Protein AF-A0A940AEP8-F1 (afdb_monomer)

Radius of gyration: 16.7 Å; Cα contacts (8 Å, |Δi|>4): 31; chains: 1; bounding box: 31×25×42 Å

Foldseek 3Di:
DDDPPCVQNDPVPDPDDDDDPDDDPVPDDDDDDPCPPDDDDDDDDDQADWDADPPPRDIDGDD

Secondary structure (DSSP, 8-state):
----SSTT-SSTT-S-----SS--GGG------S-TTS---PPP--TTEEEE-TTT--EEEE-

Structure (mmCIF, N/CA/C/O backbone):
data_AF-A0A940AEP8-F1
#
_entry.id   AF-A0A940AEP8-F1
#
loop_
_atom_site.group_PDB
_atom_site.id
_atom_site.type_symbol
_atom_site.label_atom_id
_atom_site.label_alt_id
_atom_site.label_comp_id
_atom_site.label_asym_id
_atom_site.label_entity_id
_atom_site.label_seq_id
_atom_site.pdbx_PDB_ins_code
_atom_site.Cartn_x
_atom_site.Cartn_y
_atom_site.Cartn_z
_atom_site.occupancy
_atom_site.B_iso_or_equiv
_atom_site.auth_seq_id
_atom_site.auth_comp_id
_atom_site.auth_asym_id
_atom_site.auth_atom_id
_atom_site.pdbx_PDB_model_num
ATOM 1 N N . MET A 1 1 ? 14.832 16.845 -22.269 1.00 45.53 1 MET A N 1
ATOM 2 C CA . MET A 1 1 ? 14.401 15.446 -22.062 1.00 45.53 1 MET A CA 1
ATOM 3 C C . MET A 1 1 ? 12.998 15.493 -21.490 1.00 45.53 1 MET A C 1
ATOM 5 O O . MET A 1 1 ? 12.853 15.894 -20.348 1.00 45.53 1 MET A O 1
ATOM 9 N N . ARG A 1 2 ? 11.977 15.265 -22.320 1.00 48.44 2 ARG A N 1
ATOM 10 C CA . ARG A 1 2 ? 10.576 15.591 -22.013 1.00 48.44 2 ARG A CA 1
ATOM 11 C C . ARG A 1 2 ? 9.808 14.350 -21.538 1.00 48.44 2 ARG A C 1
ATOM 13 O O . ARG A 1 2 ? 9.808 13.333 -22.224 1.00 48.44 2 ARG A O 1
ATOM 20 N N . ASP A 1 3 ? 9.212 14.461 -20.353 1.00 57.09 3 ASP A N 1
ATOM 21 C CA . ASP A 1 3 ? 7.802 14.141 -20.075 1.00 57.09 3 ASP A CA 1
ATOM 22 C C . ASP A 1 3 ? 7.253 12.733 -20.402 1.00 57.09 3 ASP A C 1
ATOM 24 O O . ASP A 1 3 ? 6.168 12.616 -20.954 1.00 57.09 3 ASP A O 1
ATOM 28 N N . ARG A 1 4 ? 7.932 11.647 -19.993 1.00 59.00 4 ARG A N 1
ATOM 29 C CA . ARG A 1 4 ? 7.358 10.269 -20.002 1.00 59.00 4 ARG A CA 1
ATOM 30 C C . ARG A 1 4 ? 7.288 9.604 -18.622 1.00 59.00 4 ARG A C 1
ATOM 32 O O . ARG A 1 4 ? 7.393 8.385 -18.483 1.00 59.00 4 ARG A O 1
ATOM 39 N N . ALA A 1 5 ? 7.225 10.397 -17.555 1.00 60.38 5 ALA A N 1
ATOM 40 C CA . ALA A 1 5 ? 7.124 9.871 -16.188 1.00 60.38 5 ALA A CA 1
ATOM 41 C C . ALA A 1 5 ? 5.683 9.494 -15.796 1.00 60.38 5 ALA A C 1
ATOM 43 O O . ALA A 1 5 ? 5.495 8.801 -14.805 1.00 60.38 5 ALA A O 1
ATOM 44 N N . LYS A 1 6 ? 4.683 9.954 -16.560 1.00 63.09 6 LYS A N 1
ATOM 45 C CA . LYS A 1 6 ? 3.255 9.834 -16.230 1.00 63.09 6 LYS A CA 1
ATOM 46 C C . LYS A 1 6 ? 2.417 9.130 -17.305 1.00 63.09 6 LYS A C 1
ATOM 48 O O . LYS A 1 6 ? 1.197 9.131 -17.202 1.00 63.09 6 LYS A O 1
ATOM 53 N N . GLU A 1 7 ? 3.032 8.575 -18.350 1.00 69.12 7 GLU A N 1
ATOM 54 C CA . GLU A 1 7 ? 2.280 7.844 -19.381 1.00 69.12 7 GLU A CA 1
ATOM 55 C C . GLU A 1 7 ? 1.559 6.652 -18.734 1.00 69.12 7 GLU A C 1
ATOM 57 O O . GLU A 1 7 ? 2.198 5.794 -18.133 1.00 69.12 7 GLU A O 1
ATOM 62 N N . GLY A 1 8 ? 0.224 6.644 -18.805 1.00 71.56 8 GLY A N 1
ATOM 63 C CA . GLY A 1 8 ? -0.627 5.587 -18.246 1.00 71.56 8 GLY A CA 1
ATOM 64 C C . GLY A 1 8 ? -1.038 5.747 -16.775 1.00 71.56 8 GLY A C 1
ATOM 65 O O . GLY A 1 8 ? -1.875 4.978 -16.315 1.00 71.56 8 GLY A O 1
ATOM 66 N N . LEU A 1 9 ? -0.520 6.743 -16.044 1.00 79.44 9 LEU A N 1
ATOM 67 C CA . LEU A 1 9 ? -0.876 6.985 -14.638 1.00 79.44 9 LEU A CA 1
ATOM 68 C C . LEU A 1 9 ? -1.942 8.076 -14.524 1.00 79.44 9 LEU A C 1
ATOM 70 O O . LEU A 1 9 ? -1.771 9.170 -15.067 1.00 79.44 9 LEU A O 1
ATOM 74 N N . THR A 1 10 ? -3.016 7.808 -13.778 1.00 79.50 10 THR A N 1
ATOM 75 C CA . THR A 1 10 ? -4.120 8.771 -13.612 1.00 79.50 10 THR A CA 1
ATOM 76 C C . THR A 1 10 ? -4.164 9.395 -12.222 1.00 79.50 10 THR A C 1
ATOM 78 O O . THR A 1 10 ? -4.601 10.540 -12.083 1.00 79.50 10 THR A O 1
ATOM 81 N N . LYS A 1 11 ? -3.649 8.708 -11.195 1.00 81.88 11 LYS A N 1
ATOM 82 C CA . LYS A 1 11 ? -3.718 9.176 -9.801 1.00 81.88 11 LYS A CA 1
ATOM 83 C C . LYS A 1 11 ? -2.484 9.958 -9.358 1.00 81.88 11 LYS A C 1
ATOM 85 O O . LYS A 1 11 ? -2.607 10.856 -8.521 1.00 81.88 11 LYS A O 1
ATOM 90 N N . LEU A 1 12 ? -1.303 9.677 -9.917 1.00 81.38 12 LEU A N 1
ATOM 91 C CA . LEU A 1 12 ? -0.044 10.293 -9.477 1.00 81.38 12 LEU A CA 1
ATOM 92 C C . LEU A 1 12 ? 0.006 11.811 -9.763 1.00 81.38 12 LEU A C 1
ATOM 94 O O . LEU A 1 12 ? 0.164 12.254 -10.902 1.00 81.38 12 LEU A O 1
ATOM 98 N N . GLY A 1 13 ? -0.068 12.620 -8.700 1.00 77.00 13 GLY A N 1
ATOM 99 C CA . GLY A 1 13 ? -0.083 14.087 -8.778 1.00 77.00 13 GLY A CA 1
ATOM 100 C C . GLY A 1 13 ? -1.452 14.690 -9.115 1.00 77.00 13 GLY A C 1
ATOM 101 O O . GLY A 1 13 ? -1.526 15.876 -9.442 1.00 77.00 13 GLY A O 1
ATOM 102 N N . SER A 1 14 ? -2.519 13.889 -9.051 1.00 78.38 14 SER A 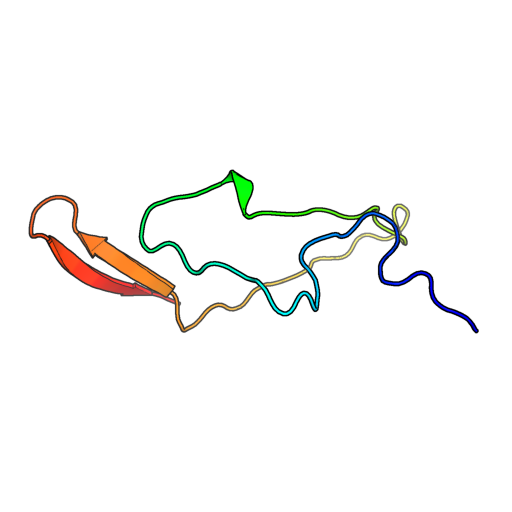N 1
ATOM 103 C CA . SER A 1 14 ? -3.894 14.377 -9.163 1.00 78.38 14 SER A CA 1
ATOM 104 C C . SER A 1 14 ? -4.304 15.142 -7.891 1.00 78.38 14 SER A C 1
ATOM 106 O O . SER A 1 14 ? -3.910 14.789 -6.784 1.00 78.38 14 SER A O 1
ATOM 108 N N . GLN A 1 15 ? -5.073 16.225 -8.044 1.00 75.06 15 GLN A N 1
ATOM 109 C CA . GLN A 1 15 ? -5.535 17.080 -6.932 1.00 75.06 15 GLN A CA 1
ATOM 110 C C . GLN A 1 15 ? -6.877 16.613 -6.330 1.00 75.06 15 GLN A C 1
ATOM 112 O O . GLN A 1 15 ? -7.438 17.280 -5.469 1.00 75.06 15 GLN A O 1
ATOM 117 N N . GLY A 1 16 ? -7.419 15.490 -6.812 1.00 79.19 16 GLY A N 1
ATOM 118 C CA . GLY A 1 16 ? -8.756 14.990 -6.473 1.00 79.19 16 GLY A CA 1
ATOM 119 C C . GLY A 1 16 ? -8.756 13.650 -5.740 1.00 79.19 16 GLY A C 1
ATOM 120 O O . GLY A 1 16 ? -9.751 12.931 -5.810 1.00 79.19 16 GLY A O 1
ATOM 121 N N . THR A 1 17 ? -7.648 13.277 -5.095 1.00 80.56 17 THR A N 1
ATOM 122 C CA . THR A 1 17 ? -7.534 11.994 -4.390 1.00 80.56 17 THR A CA 1
ATOM 123 C C . THR A 1 17 ? -8.558 11.915 -3.261 1.00 80.56 17 THR A C 1
ATOM 125 O O . THR A 1 17 ? -8.535 12.714 -2.327 1.00 80.56 17 THR A O 1
ATOM 128 N N . GLN A 1 18 ? -9.455 10.933 -3.338 1.00 84.31 18 GLN A N 1
ATOM 129 C CA . GLN A 1 18 ? -10.390 10.628 -2.259 1.00 84.31 18 GLN A CA 1
ATOM 130 C C . GLN A 1 18 ? -9.737 9.654 -1.277 1.00 84.31 18 GLN A C 1
ATOM 132 O O . GLN A 1 18 ? -9.368 8.542 -1.655 1.00 84.31 18 GLN A O 1
ATOM 137 N N . TYR A 1 19 ? -9.617 10.062 -0.015 1.00 82.88 19 TYR A N 1
ATOM 138 C CA . TYR A 1 19 ? -9.073 9.231 1.059 1.00 82.88 19 TYR A CA 1
ATOM 139 C C . TYR A 1 19 ? -10.195 8.424 1.704 1.00 82.88 19 TYR A C 1
ATOM 141 O O . TYR A 1 19 ? -10.864 8.889 2.627 1.00 82.88 19 TYR A O 1
ATOM 149 N N . LYS A 1 20 ? -10.433 7.222 1.178 1.00 86.38 20 LYS A N 1
ATOM 150 C CA . LYS A 1 20 ? -11.363 6.273 1.794 1.00 86.38 20 LYS A CA 1
ATOM 151 C C . LYS A 1 20 ? -10.719 5.657 3.034 1.00 86.38 20 LYS A C 1
ATOM 153 O O . LYS A 1 20 ? -9.530 5.355 3.030 1.00 86.38 20 LYS A O 1
ATOM 158 N N . THR A 1 21 ? -11.519 5.474 4.077 1.00 87.06 21 THR A N 1
ATOM 159 C CA . THR A 1 21 ? -11.116 4.788 5.314 1.00 87.06 21 THR A CA 1
ATOM 160 C C . THR A 1 21 ? -11.368 3.284 5.256 1.00 87.06 21 THR A C 1
ATOM 162 O O . THR A 1 21 ? -10.788 2.536 6.035 1.00 87.06 21 THR A O 1
ATOM 165 N N . ASP A 1 22 ? -12.225 2.844 4.335 1.00 90.75 22 ASP A N 1
ATOM 166 C CA . ASP A 1 22 ? -12.486 1.434 4.070 1.00 90.75 22 ASP A CA 1
ATOM 167 C C . ASP A 1 22 ? -11.457 0.845 3.101 1.00 90.75 22 ASP A C 1
ATOM 169 O O . ASP A 1 22 ? -10.829 1.554 2.310 1.00 90.75 22 ASP A O 1
ATOM 173 N N . TYR A 1 23 ? -11.318 -0.480 3.133 1.00 89.38 23 TYR A N 1
ATOM 174 C CA . TYR A 1 23 ? -10.443 -1.207 2.222 1.00 89.38 23 TYR A CA 1
ATOM 175 C C . TYR A 1 23 ? -10.858 -0.994 0.758 1.00 89.38 23 TYR A C 1
ATOM 177 O O . TYR A 1 23 ? -11.965 -1.354 0.357 1.00 89.38 23 TYR A O 1
ATOM 185 N N . ASP A 1 24 ? -9.943 -0.451 -0.049 1.00 90.19 24 ASP A N 1
ATOM 186 C CA . ASP A 1 24 ? -10.153 -0.233 -1.479 1.00 90.19 24 ASP A CA 1
ATOM 187 C C . ASP A 1 24 ? -8.919 -0.642 -2.309 1.00 90.19 24 ASP A C 1
ATOM 189 O O . ASP A 1 24 ? -7.985 0.148 -2.481 1.00 90.19 24 ASP A O 1
ATOM 193 N N . PRO A 1 25 ? -8.899 -1.861 -2.877 1.00 87.88 25 PRO A N 1
ATOM 194 C CA . PRO A 1 25 ? -7.796 -2.315 -3.719 1.00 87.88 25 PRO A CA 1
ATOM 195 C C . PRO A 1 25 ? -7.763 -1.607 -5.080 1.00 87.88 25 PRO A C 1
ATOM 197 O O . PRO A 1 25 ? -6.716 -1.585 -5.728 1.00 87.88 25 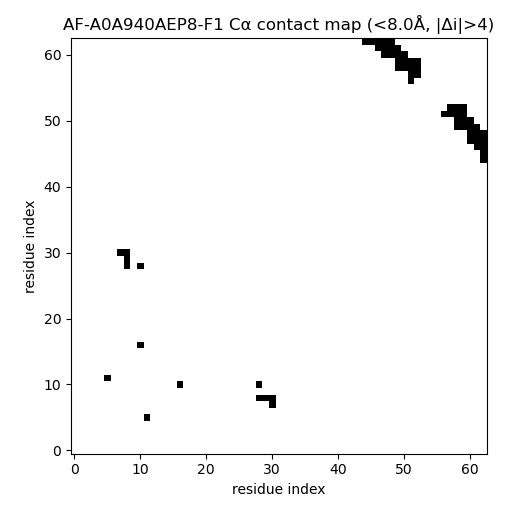PRO A O 1
ATOM 200 N N . SER A 1 26 ? -8.872 -0.990 -5.513 1.00 88.25 26 SER A N 1
ATOM 201 C CA . SER A 1 26 ? -8.935 -0.255 -6.784 1.00 88.25 26 SER A CA 1
ATOM 202 C C . SER A 1 26 ? -8.129 1.044 -6.754 1.00 88.25 26 SER A C 1
ATOM 204 O O . SER A 1 26 ? -7.906 1.658 -7.800 1.00 88.25 26 SER A O 1
ATOM 206 N N . LEU A 1 27 ? -7.660 1.467 -5.573 1.00 87.06 27 LEU A N 1
ATOM 207 C CA . LEU A 1 27 ? -6.798 2.630 -5.408 1.00 87.06 27 LEU A CA 1
ATOM 208 C C . LEU A 1 27 ? -5.403 2.418 -6.015 1.00 87.06 27 LEU A C 1
ATOM 210 O O . LEU A 1 27 ? -4.814 3.394 -6.482 1.00 87.06 27 LEU A O 1
ATOM 214 N N . LEU A 1 28 ? -4.903 1.185 -6.090 1.00 89.19 28 LEU A N 1
ATOM 215 C CA . LEU A 1 28 ? -3.565 0.902 -6.612 1.00 89.19 28 LEU A CA 1
ATOM 216 C C . LEU A 1 28 ? -3.463 1.185 -8.123 1.00 89.19 28 LEU A C 1
ATOM 218 O O . LEU A 1 28 ? -4.405 0.961 -8.883 1.00 89.19 28 LEU A O 1
ATOM 222 N N . GLU A 1 29 ? -2.309 1.695 -8.554 1.00 88.75 29 GLU A N 1
ATOM 223 C CA . GLU A 1 29 ? -1.940 1.890 -9.960 1.00 88.75 29 GLU A CA 1
ATOM 224 C C . GLU A 1 29 ? -0.551 1.307 -10.210 1.00 88.75 29 GLU A C 1
ATOM 226 O O . GLU A 1 29 ? 0.314 1.330 -9.332 1.00 8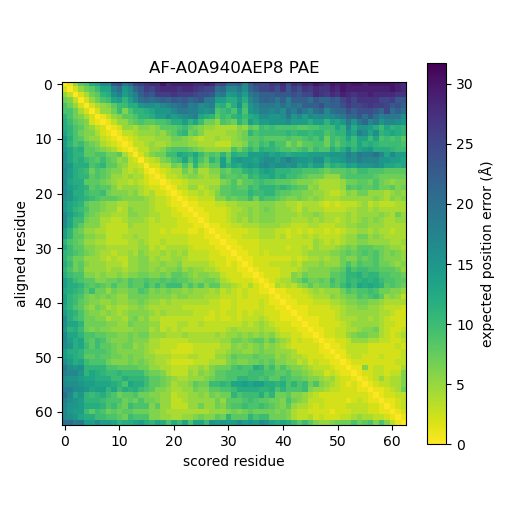8.75 29 GLU A O 1
ATOM 231 N N . THR A 1 30 ? -0.334 0.806 -11.422 1.00 89.88 30 THR A N 1
ATOM 232 C CA . THR A 1 30 ? 0.941 0.238 -11.864 1.00 89.88 30 THR A CA 1
ATOM 233 C C . THR A 1 30 ? 1.431 0.952 -13.114 1.00 89.88 30 THR A C 1
ATOM 235 O O . THR A 1 30 ? 0.650 1.555 -13.847 1.00 89.88 30 THR A O 1
ATOM 238 N N . PHE A 1 31 ? 2.728 0.857 -13.377 1.00 89.31 31 PHE A N 1
ATOM 239 C CA . PHE A 1 31 ? 3.355 1.376 -14.586 1.00 89.31 31 PHE A CA 1
ATOM 240 C C . PHE A 1 31 ? 4.381 0.370 -15.104 1.00 89.31 31 PHE A C 1
ATOM 242 O O . PHE A 1 31 ? 4.881 -0.462 -14.342 1.00 89.31 31 PHE A O 1
ATOM 249 N N . ASP A 1 32 ? 4.706 0.466 -16.390 1.00 89.44 32 ASP A N 1
ATOM 250 C CA . ASP A 1 32 ? 5.666 -0.436 -17.018 1.00 89.44 32 ASP A CA 1
ATOM 251 C C . ASP A 1 32 ? 7.071 -0.252 -16.433 1.00 89.44 32 ASP A C 1
ATOM 253 O O . ASP A 1 32 ? 7.604 0.863 -16.345 1.00 89.44 32 ASP A O 1
ATOM 257 N N . ASN A 1 33 ? 7.698 -1.368 -16.056 1.00 89.12 33 ASN A N 1
ATOM 258 C CA . ASN A 1 33 ? 9.089 -1.380 -15.625 1.00 89.12 33 ASN A CA 1
ATOM 259 C C . ASN A 1 33 ? 10.007 -0.992 -16.798 1.00 89.12 33 ASN A C 1
ATOM 261 O O . ASN A 1 33 ? 10.037 -1.658 -17.829 1.00 89.12 33 ASN A O 1
ATOM 265 N N . LYS A 1 34 ? 10.809 0.061 -16.614 1.00 88.50 34 LYS A N 1
ATOM 266 C CA . LYS A 1 3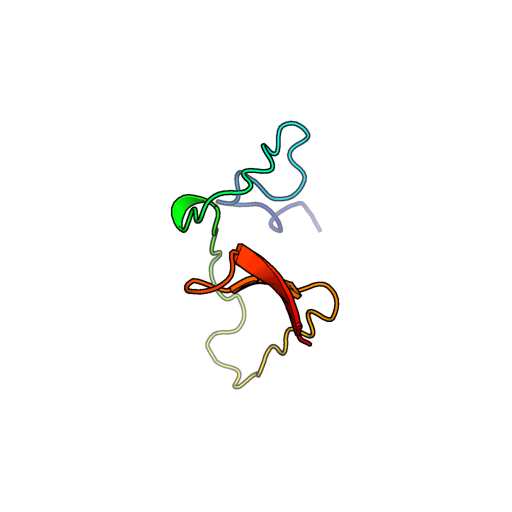4 ? 11.7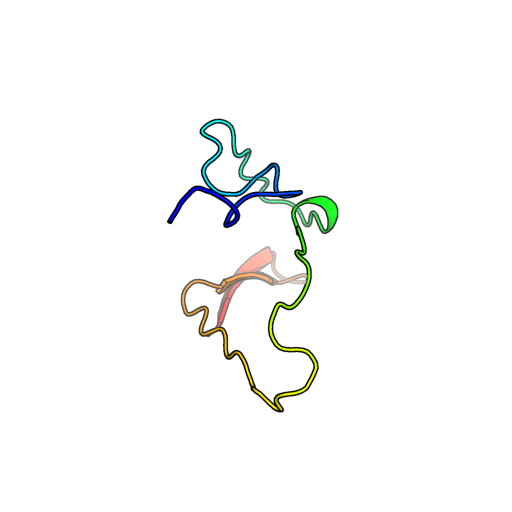54 0.567 -17.625 1.00 88.50 34 LYS A CA 1
ATOM 267 C C . LYS A 1 34 ? 13.075 -0.206 -17.694 1.00 88.50 34 LYS A C 1
ATOM 269 O O . LYS A 1 34 ? 13.854 0.025 -18.615 1.00 88.50 34 LYS A O 1
ATOM 274 N N . HIS A 1 35 ? 13.338 -1.088 -16.733 1.00 91.25 35 HIS A N 1
ATOM 275 C CA . HIS A 1 35 ? 14.579 -1.850 -16.604 1.00 91.25 35 HIS A CA 1
ATOM 276 C C . HIS A 1 35 ? 14.289 -3.346 -16.380 1.00 91.25 35 HIS A C 1
ATOM 278 O O . HIS A 1 35 ? 14.649 -3.877 -15.331 1.00 91.25 35 HIS A O 1
ATOM 284 N N . PRO A 1 36 ? 13.618 -4.033 -17.326 1.00 90.12 36 PRO A N 1
ATOM 285 C CA . PRO A 1 36 ? 13.259 -5.445 -17.171 1.00 90.12 36 PRO A CA 1
ATOM 286 C C . PRO A 1 36 ? 14.473 -6.384 -17.123 1.00 90.12 36 PRO A C 1
ATOM 288 O O . PRO A 1 36 ? 14.376 -7.450 -16.531 1.00 90.12 36 PRO A O 1
ATOM 291 N N . ASP A 1 37 ? 15.608 -5.979 -17.699 1.00 95.00 37 ASP A N 1
ATOM 292 C CA . ASP A 1 37 ? 16.828 -6.798 -17.764 1.00 95.00 37 ASP A CA 1
ATOM 293 C C . ASP A 1 37 ? 17.715 -6.688 -16.509 1.00 95.00 37 ASP A C 1
ATOM 295 O O . ASP A 1 37 ? 18.741 -7.359 -16.414 1.00 95.00 37 ASP A O 1
ATOM 299 N N . ASN A 1 38 ? 17.351 -5.823 -15.556 1.00 94.56 38 ASN A N 1
ATOM 300 C CA . ASN A 1 38 ? 18.098 -5.627 -14.319 1.00 94.56 38 ASN A CA 1
ATOM 301 C C . ASN A 1 38 ? 17.353 -6.266 -13.147 1.00 94.56 38 ASN A C 1
ATOM 303 O O . ASN A 1 38 ? 16.196 -5.934 -12.893 1.00 94.56 38 ASN A O 1
ATOM 307 N N . ASP A 1 39 ? 18.058 -7.064 -12.352 1.00 93.25 39 ASP A N 1
ATOM 308 C CA . ASP A 1 39 ? 17.551 -7.493 -11.053 1.00 93.25 39 ASP A CA 1
ATOM 309 C C . ASP A 1 39 ? 17.675 -6.341 -10.052 1.00 93.25 39 ASP A C 1
ATOM 311 O O . ASP A 1 39 ? 18.774 -5.920 -9.680 1.00 93.25 39 ASP A O 1
ATOM 315 N N . TYR A 1 40 ? 16.538 -5.809 -9.606 1.00 92.00 40 TYR A N 1
ATOM 316 C CA . TYR A 1 40 ? 16.494 -4.777 -8.578 1.00 92.00 40 TYR A CA 1
ATOM 317 C C . TYR A 1 40 ? 15.363 -5.035 -7.581 1.00 92.00 40 TYR A C 1
ATOM 319 O O . TYR A 1 40 ? 14.300 -5.550 -7.922 1.00 92.00 40 TYR A O 1
ATOM 327 N N . PHE A 1 41 ? 15.588 -4.634 -6.330 1.00 93.75 41 PHE A N 1
ATOM 328 C CA . PHE A 1 41 ? 14.581 -4.676 -5.273 1.00 93.75 41 PHE A CA 1
ATOM 329 C C . PHE A 1 41 ? 14.146 -3.264 -4.899 1.00 93.75 41 PHE A C 1
ATOM 331 O O . PHE A 1 41 ? 14.974 -2.405 -4.594 1.00 93.75 41 PHE A O 1
ATOM 338 N N . VAL A 1 42 ? 12.833 -3.044 -4.872 1.00 92.12 42 VAL A N 1
ATOM 339 C CA . VAL A 1 42 ? 12.231 -1.821 -4.334 1.00 92.12 42 VAL A CA 1
ATOM 340 C C . VAL A 1 42 ? 11.669 -2.143 -2.959 1.00 92.12 42 VAL A C 1
ATOM 342 O O . VAL A 1 42 ? 10.811 -3.013 -2.821 1.00 92.12 42 VAL A O 1
ATOM 345 N N . LYS A 1 43 ? 12.161 -1.446 -1.935 1.00 93.88 43 LYS A N 1
ATOM 346 C CA . LYS A 1 43 ? 11.660 -1.563 -0.566 1.00 93.88 43 LYS A CA 1
ATOM 347 C C . LYS A 1 43 ? 10.781 -0.362 -0.238 1.00 93.88 43 LYS A C 1
ATOM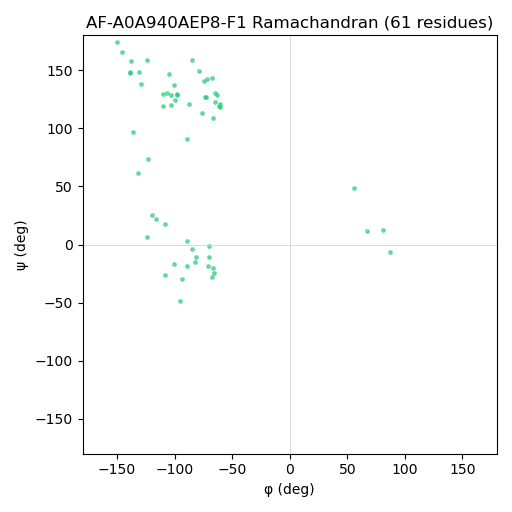 349 O O . LYS A 1 43 ? 11.228 0.776 -0.356 1.00 93.88 43 LYS A O 1
ATOM 354 N N . PHE A 1 44 ? 9.576 -0.629 0.251 1.00 93.50 44 PHE A N 1
ATOM 355 C CA . PHE A 1 44 ? 8.722 0.372 0.880 1.00 93.50 44 PHE A CA 1
ATOM 356 C C . PHE A 1 44 ? 8.888 0.270 2.398 1.00 93.50 44 PHE A C 1
ATOM 358 O O . PHE A 1 44 ? 8.812 -0.824 2.951 1.00 93.50 44 PHE A O 1
ATOM 365 N N . ASN A 1 45 ? 9.157 1.392 3.064 1.00 92.25 45 ASN A N 1
ATOM 366 C CA . ASN A 1 45 ? 9.065 1.490 4.520 1.00 92.25 45 ASN A CA 1
ATOM 367 C C . ASN A 1 45 ? 7.858 2.384 4.807 1.00 92.25 45 ASN A C 1
ATOM 369 O O . ASN A 1 45 ? 7.856 3.536 4.368 1.00 92.25 45 ASN A O 1
ATOM 373 N N . CYS A 1 46 ? 6.852 1.860 5.502 1.00 91.50 46 CYS A N 1
ATOM 374 C CA . CYS A 1 46 ? 5.581 2.546 5.718 1.00 91.50 46 CYS A CA 1
ATOM 375 C C . CYS A 1 46 ? 5.309 2.664 7.226 1.00 91.50 46 CYS A C 1
ATOM 377 O O . CYS A 1 46 ? 4.436 1.966 7.733 1.00 91.50 46 CYS A O 1
ATOM 379 N N . PRO A 1 47 ? 6.019 3.554 7.947 1.00 91.25 47 PRO A N 1
ATOM 380 C CA . PRO A 1 47 ? 5.917 3.663 9.406 1.00 91.25 47 PRO A CA 1
ATOM 381 C C . PRO A 1 47 ? 4.584 4.247 9.910 1.00 91.25 47 PRO A C 1
ATOM 383 O O . PRO A 1 47 ? 4.382 4.420 11.106 1.00 91.25 47 PRO A O 1
ATOM 386 N N . GLU A 1 48 ? 3.687 4.605 8.992 1.00 92.62 48 GLU A N 1
ATOM 387 C CA . GLU A 1 48 ? 2.399 5.247 9.267 1.00 92.62 48 GLU A CA 1
ATOM 388 C C . GLU A 1 48 ? 1.218 4.287 9.034 1.00 92.62 48 GLU A C 1
ATOM 390 O O . GLU A 1 48 ? 0.079 4.725 8.870 1.00 92.62 48 GLU A O 1
ATOM 395 N N . PHE A 1 49 ? 1.459 2.971 8.986 1.00 91.38 49 PHE A N 1
ATOM 396 C CA . PHE A 1 49 ? 0.3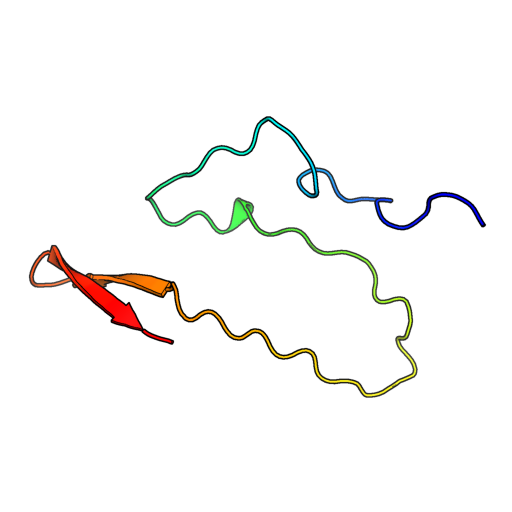82 2.002 8.796 1.00 91.38 49 PHE A CA 1
ATOM 397 C C . PHE A 1 49 ? -0.463 1.852 10.069 1.00 91.38 49 PHE A C 1
ATOM 399 O O . PHE A 1 49 ? 0.043 1.549 11.151 1.00 91.38 49 PHE A O 1
ATOM 406 N N . THR A 1 50 ? -1.780 2.007 9.919 1.00 91.56 50 THR A N 1
ATOM 407 C CA . THR A 1 50 ? -2.761 1.775 10.982 1.00 91.56 50 THR A CA 1
ATOM 408 C C . THR A 1 50 ? -4.000 1.065 10.445 1.00 91.56 50 THR A C 1
ATOM 410 O O . THR A 1 50 ? -4.385 1.245 9.289 1.00 91.56 50 THR A O 1
ATOM 413 N N . SER A 1 51 ? -4.618 0.231 11.280 1.00 91.62 51 SER A N 1
ATOM 414 C CA . SER A 1 51 ? -5.864 -0.477 10.968 1.00 91.62 51 SER A CA 1
ATOM 415 C C . SER A 1 51 ? -6.672 -0.723 12.245 1.00 91.62 51 SER A C 1
ATOM 417 O O . SER A 1 51 ? -6.209 -0.398 13.333 1.00 91.62 51 SER A O 1
ATOM 419 N N . LEU A 1 52 ? -7.887 -1.261 12.134 1.00 90.88 52 LEU A N 1
ATOM 420 C CA . LEU A 1 52 ? -8.711 -1.607 13.296 1.00 90.88 52 LEU A CA 1
ATOM 421 C C . LEU A 1 52 ? -8.644 -3.1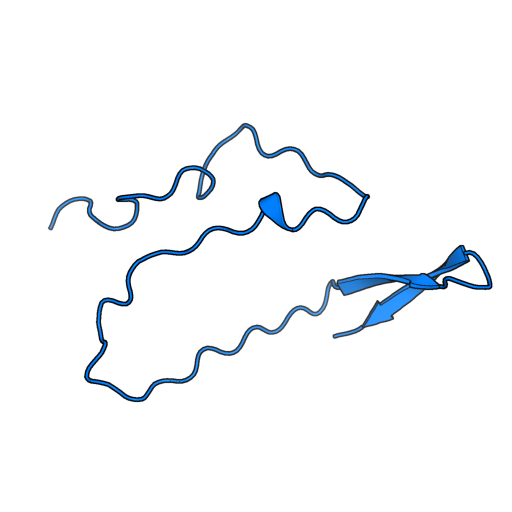08 13.588 1.00 90.88 52 LEU A C 1
ATOM 423 O O . LEU A 1 52 ? -8.781 -3.926 12.674 1.00 90.88 52 LEU A O 1
ATOM 427 N N . CYS A 1 53 ? -8.530 -3.470 14.867 1.00 89.31 53 CYS A N 1
ATOM 428 C CA . CYS A 1 53 ? -8.626 -4.857 15.309 1.00 89.31 53 CYS A CA 1
ATOM 429 C C . CYS A 1 53 ? -10.030 -5.418 15.002 1.00 89.31 53 CYS A C 1
ATOM 431 O O . CYS A 1 53 ? -11.025 -4.835 15.446 1.00 89.31 53 CYS A O 1
ATOM 433 N N . PRO A 1 54 ? -10.158 -6.582 14.333 1.00 89.50 54 PRO A N 1
ATOM 434 C CA . PRO A 1 54 ? -11.461 -7.127 13.942 1.00 89.50 54 PRO A CA 1
ATOM 435 C C . PRO A 1 54 ? -12.337 -7.560 15.128 1.00 89.50 54 PRO A C 1
ATOM 437 O O . PRO A 1 54 ? -13.546 -7.700 14.972 1.00 89.50 54 PRO A O 1
ATOM 440 N N . ILE A 1 55 ? -11.742 -7.796 16.302 1.00 89.56 55 ILE A N 1
ATOM 441 C CA . ILE A 1 55 ? -12.460 -8.266 17.497 1.00 89.56 55 ILE A CA 1
ATOM 442 C C . ILE A 1 55 ? -12.854 -7.091 18.394 1.00 89.56 55 ILE A C 1
ATOM 444 O O . ILE A 1 55 ? -13.990 -7.020 18.856 1.00 89.56 55 ILE A O 1
ATOM 448 N N . THR A 1 56 ? -11.911 -6.189 18.677 1.00 90.06 56 THR A N 1
ATOM 449 C CA . THR A 1 56 ? -12.096 -5.125 19.678 1.00 90.06 56 THR A CA 1
ATOM 450 C C . THR A 1 56 ? -12.446 -3.771 19.067 1.00 90.06 56 THR A C 1
ATOM 452 O O . THR A 1 56 ? -12.899 -2.890 19.793 1.00 90.06 56 THR A O 1
ATOM 455 N N . GLY A 1 57 ? -12.219 -3.577 17.763 1.00 87.19 57 GLY A N 1
ATOM 456 C CA . GLY A 1 57 ? -12.382 -2.286 17.089 1.00 87.19 57 GLY A CA 1
ATOM 457 C C . GLY A 1 57 ? -11.372 -1.220 17.528 1.00 87.19 57 GLY A C 1
ATOM 458 O O . GLY A 1 57 ? -11.556 -0.045 17.222 1.00 87.19 57 GLY A O 1
ATOM 459 N N . GLN A 1 58 ? -10.329 -1.602 18.269 1.00 91.50 58 GLN A N 1
ATOM 460 C CA . GLN A 1 58 ? -9.277 -0.685 18.701 1.00 91.50 58 GLN A CA 1
ATOM 461 C C . GLN A 1 58 ? -8.287 -0.410 17.556 1.00 91.50 58 GLN A C 1
ATOM 463 O O . GLN A 1 58 ? -8.092 -1.283 16.709 1.00 91.50 58 GLN A O 1
ATOM 468 N N . PRO A 1 59 ? -7.675 0.788 17.509 1.00 91.31 59 PRO A N 1
ATOM 469 C CA . PRO A 1 59 ? -6.671 1.118 16.506 1.00 91.31 59 PRO A CA 1
ATOM 470 C C . PRO A 1 59 ? -5.346 0.396 16.782 1.00 91.31 59 PRO A C 1
ATOM 472 O O . PRO A 1 59 ? -4.770 0.526 17.862 1.00 91.31 59 PRO A O 1
ATOM 475 N N . ASP A 1 60 ? -4.855 -0.308 15.768 1.00 90.19 60 ASP A N 1
ATOM 476 C CA . ASP A 1 60 ? -3.558 -0.976 15.723 1.00 90.19 60 ASP A CA 1
ATOM 477 C C . ASP A 1 60 ? -2.586 -0.178 14.839 1.00 90.19 60 ASP A C 1
ATOM 479 O O . ASP A 1 60 ? -2.990 0.431 13.843 1.00 90.19 60 ASP A O 1
ATOM 483 N N . PHE A 1 61 ? -1.295 -0.197 15.181 1.00 90.12 61 PHE A N 1
ATOM 484 C CA . PHE A 1 61 ? -0.226 0.517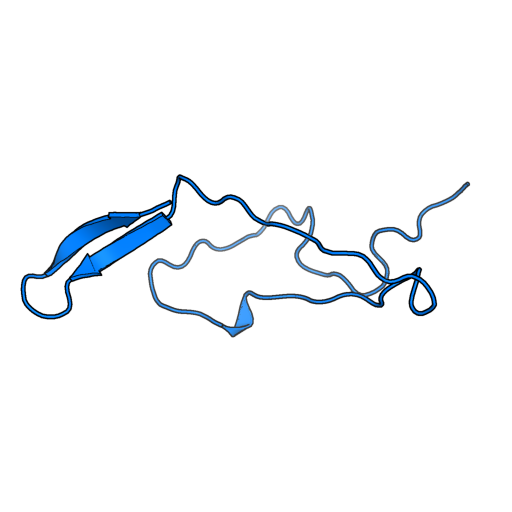 14.470 1.00 90.12 61 PHE A CA 1
ATOM 485 C C . PHE A 1 61 ? 0.929 -0.438 14.146 1.00 90.12 61 PHE A C 1
ATOM 487 O O . PHE A 1 61 ? 1.311 -1.249 14.994 1.00 90.12 61 PHE A O 1
ATOM 494 N N . ALA A 1 62 ? 1.496 -0.340 12.941 1.00 86.38 62 ALA A N 1
ATOM 495 C CA . ALA A 1 62 ? 2.638 -1.152 12.509 1.00 86.38 62 ALA A CA 1
ATOM 496 C C . ALA A 1 62 ? 3.590 -0.373 11.578 1.00 86.38 62 ALA A C 1
ATOM 498 O O . ALA A 1 62 ? 3.230 0.682 11.060 1.00 86.38 62 ALA A O 1
ATOM 499 N N . ASN A 1 63 ? 4.796 -0.922 11.376 1.00 71.88 63 ASN A N 1
ATOM 500 C CA . ASN A 1 63 ? 5.864 -0.381 10.521 1.00 71.88 63 ASN A CA 1
ATOM 501 C C . ASN A 1 63 ? 6.160 -1.274 9.314 1.00 71.88 63 ASN A C 1
ATOM 503 O O . ASN A 1 63 ? 6.084 -2.513 9.486 1.00 71.88 63 ASN A O 1
#

Mean predicted aligned error: 7.62 Å

Solvent-accessible surface area (backbone atoms only — not comparable to full-atom values): 4788 Å² total; per-residue (Å²): 138,83,92,73,89,55,76,88,56,80,65,84,89,50,94,76,80,79,86,73,91,65,96,59,79,82,75,68,85,76,74,84,76,92,57,82,90,55,94,78,86,87,84,86,86,52,76,80,42,67,51,64,40,93,85,78,66,46,84,44,79,49,102

Sequence (63 aa):
MRDRAKEGLTKLGSQGTQYKTDYDPSLLETFDNKHPDNDYFVKFNCPEFTSLCPITGQPDFAN

pLDDT: mean 84.36, std 11.15, range [45.53, 95.0]